Protein AF-L8HTV4-F1 (afdb_monomer)

Foldseek 3Di:
DDDQVRFDADDDPPDDCVNLVVSVWAADPPDPPGHRRGHDDPPPQVPDLPDDQVRDDAPDDPPDDQVNLVVSVWHADPPDPPGHRRD

Secondary structure (DSSP, 8-state):
---GGGPPB-S-TT--HHHHHHTT-EE--SSSSS-SEEPPP----TT-----GGGPPP-S-TT--HHHHHHTT--B--SSSSS-SB-

Nearest PDB structures (foldseek):
  2psp-assembly1_A  TM=5.584E-01  e=6.638E-09  unclassified
  1pos-assembly1_A  TM=5.528E-01  e=1.096E-07  Sus scrofa
  1psp-assembly2_B  TM=5.602E-01  e=1.440E-07  Sus scrofa
  6v1c-assembly1_A  TM=9.382E-01  e=3.749E-04  Homo sapiens
  1pcp-assembly1_A  TM=5.026E-01  e=1.507E-05  Sus scrofa

InterPro domains:
  IPR000519 P-type trefoil domain [PF00088] (2-39)
  IPR000519 P-type trefoil domain [PF00088] (49-87)
  IPR000519 P-type trefoil domain [PS51448] (1-41)
  IPR000519 P-type trefoil domain [PS51448] (47-87)
  IPR000519 P-type trefoil domain [SM00018] (1-44)
  IPR000519 P-type trefoil domain [SM00018] (47-87)
  IPR000519 P-type trefoil domain [cd00111] (1-39)
  IPR000519 P-type trefoil domain [cd00111] (47-87)
  IPR017994 P-type trefoil, chordata [PR00680] (4-16)
  IPR017994 P-type trefoil, chordata [PR00680] (65-77)
  IPR017994 P-type trefoil, chordata [PR00680] (77-87)
  IPR017994 P-type trefoil, chordata [PTHR13826] (46-87)
  IPR044913 P-type trefoil domain superfamily [G3DSA:4.10.110.10] (1-44)
  IPR044913 P-type trefoil domain superfamily [G3DSA:4.10.110.10] (45-87)
  IPR044913 P-type trefoil domain superfamily [SSF57492] (2-43)
  IPR044913 P-type trefoil domain superfamily [SSF57492] (43-87)

Structure (mmCIF, N/CA/C/O backbone):
data_AF-L8HTV4-F1
#
_entry.id   AF-L8HTV4-F1
#
loop_
_atom_site.group_PDB
_atom_site.id
_atom_site.type_symbol
_atom_site.label_atom_id
_atom_site.label_alt_id
_atom_site.label_comp_id
_atom_site.label_asym_id
_atom_site.label_entity_id
_atom_site.label_seq_id
_atom_site.pdbx_PDB_ins_code
_atom_site.Cartn_x
_atom_site.Cartn_y
_atom_site.Cartn_z
_atom_site.occupancy
_atom_site.B_iso_or_equiv
_atom_site.auth_seq_id
_atom_site.auth_comp_id
_atom_site.auth_asym_id
_atom_site.auth_atom_id
_atom_site.pdbx_PDB_model_num
ATOM 1 N N . 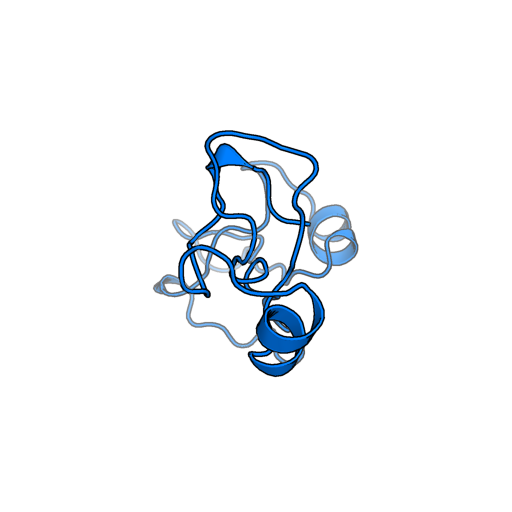GLN A 1 1 ? -0.973 4.611 2.475 1.00 63.78 1 GLN A N 1
ATOM 2 C CA . GLN A 1 1 ? -2.154 5.505 2.419 1.00 63.78 1 GLN A CA 1
ATOM 3 C C . GLN A 1 1 ? -2.895 5.168 1.136 1.00 63.78 1 GLN A C 1
ATOM 5 O O . GLN A 1 1 ? -2.260 5.184 0.096 1.00 63.78 1 GLN A O 1
ATOM 10 N N . VAL A 1 2 ? -4.180 4.803 1.199 1.00 82.62 2 VAL A N 1
ATOM 11 C CA . VAL A 1 2 ? -4.943 4.339 0.019 1.00 82.62 2 VAL A CA 1
ATOM 12 C C . VAL A 1 2 ? -5.467 5.546 -0.765 1.00 82.62 2 VAL A C 1
ATOM 14 O O . VAL A 1 2 ? -6.097 6.430 -0.174 1.00 82.62 2 VAL A O 1
ATOM 17 N N . GLU A 1 3 ? -5.252 5.579 -2.083 1.00 89.94 3 GLU A N 1
ATOM 18 C CA . GLU A 1 3 ? -5.846 6.601 -2.958 1.00 89.94 3 GLU A CA 1
ATOM 19 C C . GLU A 1 3 ? -7.382 6.627 -2.830 1.00 89.94 3 GLU A C 1
ATOM 21 O O . GLU A 1 3 ? -8.000 5.559 -2.834 1.00 89.94 3 GLU A O 1
ATOM 26 N N . PRO A 1 4 ? -8.035 7.808 -2.769 1.00 91.50 4 PRO A N 1
ATOM 27 C CA . PRO A 1 4 ? -9.476 7.921 -2.527 1.00 91.50 4 PRO A CA 1
ATOM 28 C C . PRO A 1 4 ? -10.366 7.054 -3.424 1.00 91.50 4 PRO A C 1
ATOM 30 O O . PRO A 1 4 ? -11.270 6.388 -2.926 1.00 91.50 4 PRO A O 1
ATOM 33 N N . HIS A 1 5 ? -10.075 7.000 -4.725 1.00 90.69 5 HIS A N 1
ATOM 34 C CA . HIS A 1 5 ? -10.851 6.218 -5.695 1.00 90.69 5 HIS A CA 1
ATOM 35 C C . HIS A 1 5 ? -10.633 4.702 -5.593 1.00 90.69 5 HIS A C 1
ATOM 37 O O . HIS A 1 5 ? -11.422 3.934 -6.134 1.00 90.69 5 HIS A O 1
ATOM 43 N N . ARG A 1 6 ? -9.581 4.260 -4.894 1.00 89.94 6 ARG A N 1
ATOM 44 C CA . ARG A 1 6 ? -9.257 2.841 -4.678 1.00 89.94 6 ARG A CA 1
ATOM 45 C C . ARG A 1 6 ? -9.714 2.337 -3.305 1.00 89.94 6 ARG A C 1
ATOM 47 O O . ARG A 1 6 ? -9.475 1.178 -2.970 1.00 89.94 6 ARG A O 1
ATOM 54 N N . ARG A 1 7 ? -10.357 3.190 -2.498 1.00 93.38 7 ARG A N 1
ATOM 55 C CA . ARG A 1 7 ? -10.832 2.844 -1.153 1.00 93.38 7 ARG A CA 1
ATOM 56 C C . ARG A 1 7 ? -11.937 1.800 -1.211 1.00 93.38 7 ARG A C 1
ATOM 58 O O . ARG A 1 7 ? -12.966 2.004 -1.846 1.00 93.38 7 ARG A O 1
ATOM 65 N N . GLN A 1 8 ? -11.750 0.721 -0.462 1.00 93.12 8 GLN A N 1
ATOM 66 C CA . GLN A 1 8 ? -12.789 -0.276 -0.222 1.00 93.12 8 GLN A CA 1
ATOM 67 C C . GLN A 1 8 ? -13.428 -0.011 1.136 1.00 93.12 8 GLN A C 1
ATOM 69 O O . GLN A 1 8 ? -12.716 0.089 2.134 1.00 9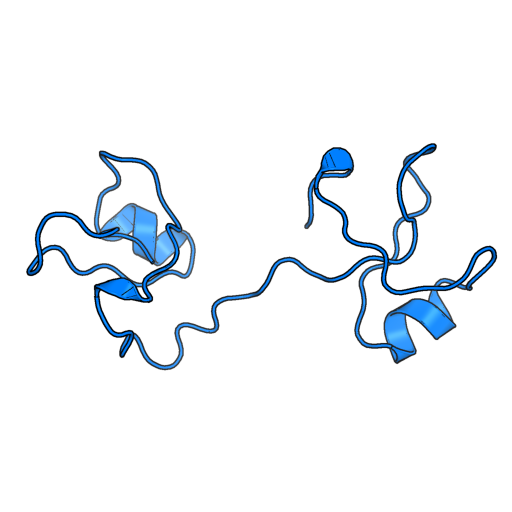3.12 8 GLN A O 1
ATOM 74 N N . ASN A 1 9 ? -14.754 0.127 1.168 1.00 95.50 9 ASN A N 1
ATOM 75 C CA . ASN A 1 9 ? -15.500 0.435 2.386 1.00 95.50 9 ASN A CA 1
ATOM 76 C C . ASN A 1 9 ? -15.300 -0.641 3.469 1.00 95.50 9 ASN A C 1
ATOM 78 O O . ASN A 1 9 ? -15.459 -1.823 3.192 1.00 95.50 9 ASN A O 1
ATOM 82 N N . CYS A 1 10 ? -15.025 -0.208 4.700 1.00 95.12 10 CYS A N 1
ATOM 83 C CA . CYS A 1 10 ? -14.852 -1.065 5.882 1.00 95.12 10 CYS A CA 1
ATOM 84 C C . CYS A 1 10 ? -15.831 -0.708 7.032 1.00 95.12 10 CYS A C 1
ATOM 86 O O . CYS A 1 10 ? -15.859 -1.336 8.093 1.00 95.12 10 CYS A O 1
ATOM 88 N N . GLY A 1 11 ? -16.674 0.312 6.845 1.00 95.00 11 GLY A N 1
ATOM 89 C CA . GLY A 1 11 ? -17.580 0.824 7.877 1.00 95.00 11 GLY A CA 1
ATOM 90 C C . GLY A 1 11 ? -19.046 0.865 7.454 1.00 95.00 11 GLY A C 1
ATOM 91 O O . GLY A 1 11 ? -19.399 0.531 6.326 1.00 95.00 11 GLY A O 1
ATOM 92 N N . HIS A 1 12 ? -19.906 1.298 8.375 1.00 95.12 12 HIS A N 1
ATOM 93 C CA . HIS A 1 12 ? -21.275 1.705 8.053 1.00 95.12 12 HIS A CA 1
ATOM 94 C C . HIS A 1 12 ? -21.341 3.234 7.865 1.00 95.12 12 HIS A C 1
ATOM 96 O O . HIS A 1 12 ? -20.446 3.949 8.330 1.00 95.12 12 HIS A O 1
ATOM 102 N N . PRO A 1 13 ? -22.387 3.770 7.212 1.00 92.81 13 PRO A N 1
ATOM 103 C CA . PRO A 1 13 ? -22.615 5.211 7.155 1.00 92.81 13 PRO A CA 1
ATOM 104 C C . PRO A 1 13 ? -22.659 5.830 8.559 1.00 92.81 13 PRO A C 1
ATOM 106 O O . PRO A 1 13 ? -23.244 5.254 9.475 1.00 92.81 13 PRO A O 1
ATOM 109 N N . GLY A 1 14 ? -22.018 6.988 8.735 1.00 92.75 14 GLY A N 1
ATOM 110 C CA . GLY A 1 14 ? -21.968 7.692 10.022 1.00 92.75 14 GLY A CA 1
ATOM 111 C C . GLY A 1 14 ? -21.006 7.108 11.066 1.00 92.75 14 GLY A C 1
ATOM 112 O O . GLY A 1 14 ? -20.996 7.600 12.189 1.00 92.75 14 GLY A O 1
ATOM 113 N N . ILE A 1 15 ? -20.199 6.097 10.719 1.00 96.38 15 ILE A N 1
ATOM 114 C CA . ILE A 1 15 ? -19.182 5.532 11.622 1.00 96.38 15 ILE A CA 1
ATOM 115 C C . ILE A 1 15 ? -18.197 6.603 12.114 1.00 96.38 15 ILE A C 1
ATOM 117 O O . ILE A 1 15 ? -17.733 7.450 11.344 1.00 96.38 15 ILE A O 1
ATOM 121 N N . THR A 1 16 ? -17.840 6.549 13.396 1.00 97.25 16 THR A N 1
ATOM 122 C CA . THR A 1 16 ? -16.835 7.446 13.973 1.00 97.25 16 THR A CA 1
ATOM 123 C C . THR A 1 16 ? -15.413 7.016 13.603 1.00 97.25 16 THR A C 1
ATOM 125 O O . THR A 1 16 ? -15.133 5.854 13.295 1.00 97.25 16 THR A O 1
ATOM 128 N N . ALA A 1 17 ? -14.461 7.950 13.695 1.00 96.38 17 ALA A N 1
ATOM 129 C CA . ALA A 1 17 ? -13.047 7.637 13.485 1.00 96.38 17 ALA A CA 1
ATOM 130 C C . ALA A 1 17 ? -12.525 6.573 14.464 1.00 96.38 17 ALA A C 1
ATOM 132 O O . ALA A 1 17 ? -11.656 5.783 14.098 1.00 96.38 17 ALA A O 1
ATOM 133 N N . LYS A 1 18 ? -13.054 6.545 15.695 1.00 97.44 18 LYS A N 1
ATOM 134 C CA . LYS A 1 18 ? -12.684 5.561 16.716 1.00 97.44 18 LYS A CA 1
ATOM 135 C C . LYS A 1 18 ? -13.194 4.168 16.342 1.00 97.44 18 LYS A C 1
ATOM 137 O O . LYS A 1 18 ? -12.383 3.267 16.191 1.00 97.44 18 LYS A O 1
ATOM 142 N N . GLU A 1 19 ? -14.491 4.024 16.073 1.00 97.44 19 GLU A N 1
ATOM 143 C CA . GLU A 1 19 ? -15.091 2.736 15.685 1.00 97.44 19 GLU A CA 1
ATOM 144 C C . GLU A 1 19 ? -14.456 2.155 14.413 1.00 97.44 19 GLU A C 1
ATOM 146 O O . GLU A 1 19 ? -14.260 0.947 14.305 1.00 97.44 19 GLU A O 1
ATOM 151 N N . CYS A 1 20 ? -14.098 3.007 13.446 1.00 96.81 20 CYS A N 1
ATOM 152 C CA . CYS A 1 20 ? -13.395 2.564 12.244 1.00 96.81 20 CYS A CA 1
ATOM 153 C C . CYS A 1 20 ? -11.991 2.010 12.546 1.00 96.81 20 CYS A C 1
ATOM 155 O O . CYS A 1 20 ? -11.598 0.978 12.002 1.00 96.81 20 CYS A O 1
ATOM 157 N N . LYS A 1 21 ? -11.234 2.683 13.423 1.00 94.56 21 LYS A N 1
ATOM 158 C CA . LYS A 1 21 ? -9.900 2.231 13.844 1.00 94.56 21 LYS A CA 1
ATOM 159 C C . LYS A 1 21 ? -9.969 0.961 14.689 1.00 94.56 21 LYS A C 1
ATOM 161 O O . LYS A 1 21 ? -9.129 0.086 14.507 1.00 94.56 21 LYS A O 1
ATOM 166 N N . ASP A 1 22 ? -10.988 0.832 15.537 1.00 96.88 22 ASP A N 1
ATOM 167 C CA . ASP A 1 22 ? -11.243 -0.370 16.343 1.00 96.88 22 ASP A CA 1
ATOM 168 C C . ASP A 1 22 ? -11.563 -1.592 15.456 1.00 96.88 22 ASP A C 1
ATOM 170 O O . ASP A 1 22 ? -11.281 -2.726 15.827 1.00 96.88 22 ASP A O 1
ATOM 174 N N . LYS A 1 23 ? -12.066 -1.366 14.232 1.00 93.50 23 LYS A N 1
ATOM 175 C CA . LYS A 1 23 ? -12.206 -2.384 13.173 1.00 93.50 23 LYS A CA 1
ATOM 176 C C . LYS A 1 23 ? -10.914 -2.677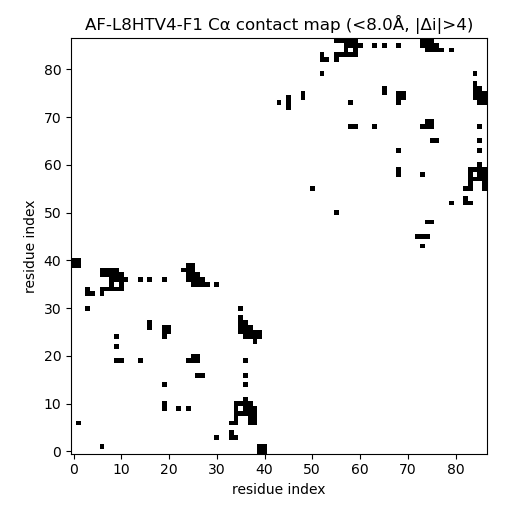 12.396 1.00 93.50 23 LYS A C 1
ATOM 178 O O . LYS A 1 23 ? -10.965 -3.349 11.369 1.00 93.50 23 LYS A O 1
ATOM 183 N N . HIS A 1 24 ? -9.769 -2.165 12.849 1.00 92.00 24 HIS A N 1
ATOM 184 C CA . HIS A 1 24 ? -8.473 -2.264 12.169 1.00 92.00 24 HIS A CA 1
ATOM 185 C C . HIS A 1 24 ? -8.464 -1.668 10.750 1.00 92.00 24 HIS A C 1
ATOM 187 O O . HIS A 1 24 ? -7.756 -2.141 9.861 1.00 92.00 24 HIS A O 1
ATOM 193 N N . CYS A 1 25 ? -9.241 -0.604 10.539 1.00 94.25 25 CYS A N 1
ATOM 194 C CA . CYS A 1 25 ? -9.334 0.098 9.264 1.00 94.25 25 CYS A CA 1
ATOM 195 C C . CYS A 1 25 ? -8.806 1.533 9.336 1.00 94.25 25 CYS A C 1
ATOM 197 O O . CYS A 1 25 ? -8.545 2.094 10.403 1.00 94.25 25 CYS A O 1
ATOM 199 N N . CYS A 1 26 ? -8.612 2.128 8.162 1.00 94.50 26 CYS A N 1
ATOM 200 C CA . CYS A 1 26 ? -8.208 3.516 8.017 1.00 94.50 26 CYS A CA 1
ATOM 201 C C . CYS A 1 26 ? -9.437 4.427 7.979 1.00 94.50 26 CYS A C 1
AT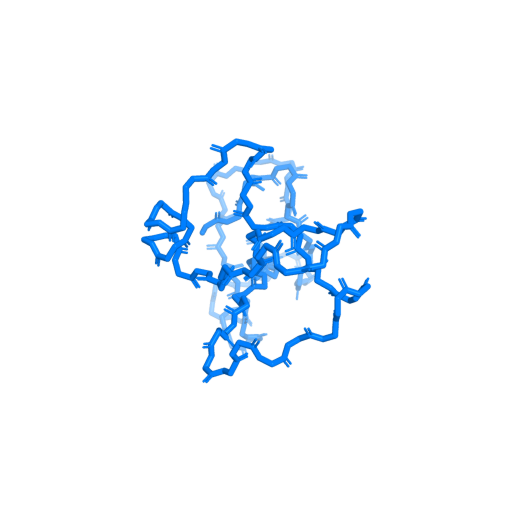OM 203 O O . CYS A 1 26 ? -10.450 4.090 7.367 1.00 94.50 26 CYS A O 1
ATOM 205 N N . PHE A 1 27 ? -9.319 5.606 8.591 1.00 95.69 27 PHE A N 1
ATOM 206 C CA . PHE A 1 27 ? -10.352 6.636 8.563 1.00 95.69 27 PHE A CA 1
ATOM 207 C C . PHE A 1 27 ? -9.810 7.931 7.957 1.00 95.69 27 PHE A C 1
ATOM 209 O O . PHE A 1 27 ? -8.792 8.442 8.422 1.00 95.69 27 PHE A O 1
ATOM 216 N N . ASP A 1 28 ? -10.506 8.473 6.960 1.00 95.31 28 ASP A N 1
ATOM 217 C CA . ASP A 1 28 ? -10.253 9.798 6.392 1.00 95.31 28 ASP A CA 1
ATOM 218 C C . ASP A 1 28 ? -11.540 10.392 5.797 1.00 95.31 28 ASP A C 1
ATOM 220 O O . ASP A 1 28 ? -12.051 9.912 4.782 1.00 95.31 28 ASP A O 1
ATOM 224 N N . ASN A 1 29 ? -12.031 11.464 6.421 1.00 95.25 29 ASN A N 1
ATOM 225 C CA . ASN A 1 29 ? -13.230 12.203 6.027 1.00 95.25 29 ASN A CA 1
ATOM 226 C C . ASN A 1 29 ? -12.941 13.497 5.245 1.00 95.25 29 ASN A C 1
ATOM 228 O O . ASN A 1 29 ? -13.862 14.275 4.991 1.00 95.25 29 ASN A O 1
ATOM 232 N N . THR A 1 30 ? -11.686 13.747 4.862 1.00 95.06 30 THR A N 1
ATOM 233 C CA . THR A 1 30 ? -11.300 14.963 4.126 1.00 95.06 30 THR A CA 1
ATOM 234 C C . THR A 1 30 ? -11.769 14.947 2.668 1.00 95.06 30 THR A C 1
ATOM 236 O O . THR A 1 30 ? -11.983 16.005 2.076 1.00 95.06 30 THR A O 1
ATOM 239 N N . VAL A 1 31 ? -11.996 13.757 2.097 1.00 94.25 31 VAL A N 1
ATOM 240 C CA . VAL A 1 31 ? -12.465 13.564 0.717 1.00 94.25 31 VAL A CA 1
ATOM 241 C C . VAL A 1 31 ? -13.937 13.146 0.710 1.00 94.25 31 VAL A C 1
ATOM 243 O O . VAL A 1 31 ? -14.342 12.200 1.387 1.00 94.25 31 VAL A O 1
ATOM 246 N N . ARG A 1 32 ? -14.764 13.855 -0.065 1.00 93.50 32 ARG A N 1
ATOM 247 C CA . ARG A 1 32 ? -16.197 13.550 -0.234 1.00 93.50 32 ARG A CA 1
ATOM 248 C C . ARG A 1 32 ? -16.416 12.553 -1.374 1.00 93.50 32 ARG A C 1
ATOM 250 O O . ARG A 1 32 ? -15.591 12.447 -2.272 1.00 93.50 32 ARG A O 1
ATOM 257 N N . GLY A 1 33 ? -17.550 11.850 -1.352 1.00 92.38 33 GLY A N 1
ATOM 258 C CA . GLY A 1 33 ? -17.93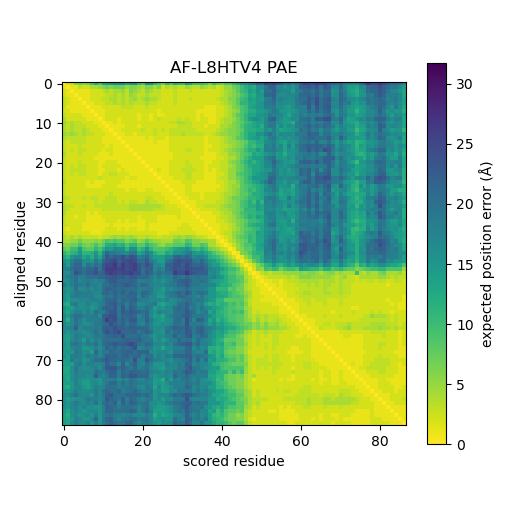6 10.91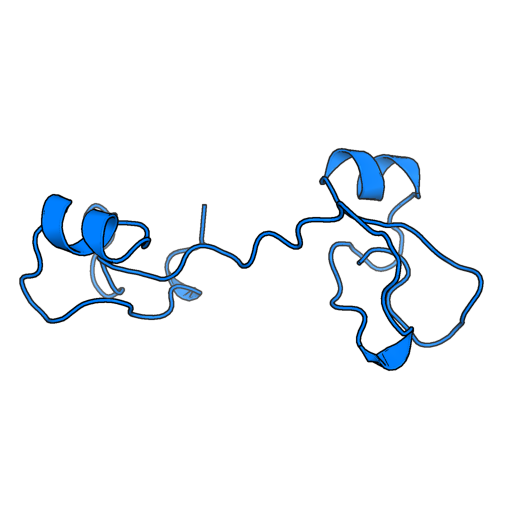5 -2.420 1.00 92.38 33 GLY A CA 1
ATOM 259 C C . GLY A 1 33 ? -17.166 9.589 -2.428 1.00 92.38 33 GLY A C 1
ATOM 260 O O . GLY A 1 33 ? -17.313 8.809 -3.362 1.00 92.38 33 GLY A O 1
ATOM 261 N N . VAL A 1 34 ? -16.366 9.320 -1.395 1.00 94.44 34 VAL A N 1
ATOM 262 C CA . VAL A 1 34 ? -15.615 8.071 -1.206 1.00 94.44 34 VAL A CA 1
ATOM 263 C C . VAL A 1 34 ? -15.848 7.531 0.209 1.00 94.44 34 VAL A C 1
ATOM 265 O O . VAL A 1 34 ? -16.226 8.305 1.094 1.00 94.44 34 VAL A O 1
ATOM 268 N N . PRO A 1 35 ? -15.610 6.234 0.469 1.00 95.94 35 PRO A N 1
ATOM 269 C CA . PRO A 1 35 ? -15.695 5.690 1.819 1.00 95.94 35 PRO A CA 1
ATOM 270 C C . PRO A 1 35 ? -14.728 6.397 2.777 1.00 95.94 35 PRO A C 1
ATOM 272 O O . PRO A 1 35 ? -13.528 6.498 2.508 1.00 95.94 35 PRO A O 1
ATOM 275 N N . TRP A 1 36 ? -15.250 6.871 3.909 1.00 95.88 36 TRP A N 1
ATOM 276 C CA . TRP A 1 36 ? -14.432 7.484 4.960 1.00 95.88 36 TRP A CA 1
ATOM 277 C C . TRP A 1 36 ? -13.746 6.451 5.837 1.00 95.88 36 TRP A C 1
ATOM 279 O O . TRP A 1 36 ? -12.608 6.665 6.227 1.00 95.88 36 TRP A O 1
ATOM 289 N N . CYS A 1 37 ? -14.411 5.326 6.102 1.00 97.12 37 CYS A N 1
ATOM 290 C CA . CYS A 1 37 ? -13.803 4.163 6.729 1.00 97.12 37 CYS A CA 1
ATOM 291 C C . CYS A 1 37 ? -13.488 3.119 5.661 1.00 97.12 37 CYS A C 1
ATOM 293 O O . CYS A 1 37 ? -14.400 2.615 4.999 1.00 97.12 37 CYS A O 1
ATOM 295 N N . PHE A 1 38 ? -12.213 2.798 5.479 1.00 95.69 38 PHE A N 1
ATOM 296 C CA . PHE A 1 38 ? -11.756 1.941 4.393 1.00 95.69 38 PHE A CA 1
ATOM 297 C C . PHE A 1 38 ? -10.639 1.001 4.829 1.00 95.69 38 PHE A C 1
ATOM 299 O O . PHE A 1 38 ? -9.888 1.288 5.761 1.00 95.69 38 PHE A O 1
ATOM 306 N N . HIS A 1 39 ? -10.528 -0.133 4.142 1.00 92.31 39 HIS A N 1
ATOM 307 C CA . HIS A 1 39 ? -9.421 -1.057 4.357 1.00 92.31 39 HIS A CA 1
ATOM 308 C C . HIS A 1 39 ? -8.091 -0.384 4.017 1.00 92.31 39 HIS A C 1
ATOM 310 O O . HIS A 1 39 ? -7.988 0.331 3.018 1.00 92.31 39 HIS A O 1
ATOM 316 N N . ALA A 1 40 ? -7.071 -0.629 4.841 1.00 84.88 40 ALA A N 1
ATOM 317 C CA . ALA A 1 40 ? -5.704 -0.273 4.490 1.00 84.88 40 ALA A CA 1
ATOM 318 C C . ALA A 1 40 ? -5.305 -0.967 3.177 1.00 84.88 40 ALA A C 1
ATOM 320 O O . ALA A 1 40 ? -5.855 -2.017 2.828 1.00 84.88 40 ALA A O 1
ATOM 321 N N . GLU A 1 41 ? -4.339 -0.400 2.446 1.00 76.25 41 GLU A N 1
ATOM 322 C CA . GLU A 1 41 ? -3.721 -1.178 1.373 1.00 76.25 41 GLU A CA 1
ATOM 323 C C . GLU A 1 41 ? -3.138 -2.442 2.008 1.00 76.25 41 GLU A C 1
ATOM 325 O O . GLU A 1 41 ? -2.546 -2.336 3.088 1.00 76.25 41 GLU A O 1
ATOM 330 N N . PRO A 1 42 ? -3.336 -3.622 1.393 1.00 63.97 42 PRO A N 1
ATOM 331 C CA . PRO A 1 42 ? -2.722 -4.836 1.889 1.00 63.97 42 PRO A CA 1
ATOM 332 C C . PRO A 1 42 ? -1.220 -4.588 1.940 1.00 63.97 42 PRO A C 1
ATOM 334 O O . PRO A 1 42 ? -0.565 -4.465 0.905 1.00 63.97 42 PRO A O 1
ATOM 337 N N . VAL A 1 43 ? -0.698 -4.464 3.158 1.00 57.19 43 VAL A N 1
ATOM 338 C CA . VAL A 1 43 ? 0.733 -4.509 3.394 1.00 57.19 43 VAL A CA 1
ATOM 339 C C . VAL A 1 43 ? 1.088 -5.948 3.086 1.00 57.19 43 VAL A C 1
ATOM 341 O O . VAL A 1 43 ? 0.722 -6.851 3.841 1.00 57.19 43 VAL A O 1
ATOM 344 N N . ILE A 1 44 ? 1.715 -6.185 1.937 1.00 55.72 44 ILE A N 1
ATOM 345 C CA . ILE A 1 44 ? 2.395 -7.452 1.722 1.00 55.72 44 ILE A CA 1
ATOM 346 C C . ILE A 1 44 ? 3.548 -7.419 2.716 1.00 55.72 44 ILE A C 1
ATOM 348 O O . ILE A 1 44 ? 4.581 -6.807 2.476 1.00 55.72 44 ILE A O 1
ATOM 352 N N . LEU A 1 45 ? 3.292 -7.961 3.908 1.00 51.41 45 LEU A N 1
ATOM 353 C CA . LEU A 1 45 ? 4.300 -8.210 4.921 1.00 51.41 45 LEU A CA 1
ATOM 354 C C . LEU A 1 45 ? 5.255 -9.222 4.300 1.00 51.41 45 LEU A C 1
ATOM 356 O O . LEU A 1 45 ? 5.042 -10.431 4.356 1.00 51.41 45 LEU A O 1
ATOM 360 N N . SER A 1 46 ? 6.299 -8.703 3.664 1.00 53.69 46 SER A N 1
ATOM 361 C CA . SER A 1 46 ? 7.401 -9.451 3.075 1.00 53.69 46 SER A CA 1
ATOM 362 C C . SER A 1 46 ? 8.282 -10.106 4.146 1.00 53.69 46 SER A C 1
ATOM 364 O O . SER A 1 46 ? 9.493 -10.211 3.962 1.00 53.69 46 SER A O 1
ATOM 366 N N . GLU A 1 47 ? 7.729 -10.506 5.297 1.00 57.06 47 GLU A N 1
ATOM 367 C CA . GLU A 1 47 ? 8.510 -11.210 6.319 1.00 57.06 47 GLU A CA 1
ATOM 368 C C . GLU A 1 47 ? 9.025 -12.543 5.771 1.00 57.06 47 GLU A C 1
ATOM 370 O O . GLU A 1 47 ? 10.090 -13.011 6.164 1.00 57.06 47 GLU A O 1
ATOM 375 N N . THR A 1 48 ? 8.336 -13.104 4.771 1.00 67.88 48 THR A N 1
ATOM 376 C CA . THR A 1 48 ? 8.871 -14.187 3.951 1.00 67.88 48 THR A CA 1
ATOM 377 C C . THR A 1 48 ? 8.666 -13.859 2.471 1.00 67.88 48 THR A C 1
ATOM 379 O O . THR A 1 48 ? 7.544 -13.795 1.982 1.00 67.88 48 THR A O 1
ATOM 382 N N . CYS A 1 49 ? 9.747 -13.681 1.706 1.00 81.62 49 CYS A N 1
ATOM 383 C CA . CYS A 1 49 ? 9.690 -13.566 0.236 1.00 81.62 49 CYS A CA 1
ATOM 384 C C . CYS A 1 49 ? 9.328 -14.893 -0.465 1.00 81.62 49 CYS A C 1
ATOM 386 O O . CYS A 1 49 ? 9.705 -15.139 -1.609 1.00 81.62 49 CYS A O 1
ATOM 388 N N . GLN A 1 50 ? 8.624 -15.773 0.242 1.00 83.62 50 GLN A N 1
ATOM 389 C CA . GLN A 1 50 ? 8.235 -17.111 -0.171 1.00 83.62 50 GLN A CA 1
ATOM 390 C C . GLN A 1 50 ? 6.807 -17.040 -0.720 1.00 83.62 50 GLN A C 1
ATOM 392 O O . GLN A 1 50 ? 5.848 -17.418 -0.056 1.00 83.62 50 GLN A O 1
ATOM 397 N N . VAL A 1 51 ? 6.669 -16.507 -1.935 1.00 84.69 51 VAL A N 1
ATOM 398 C CA . VAL A 1 51 ? 5.389 -16.441 -2.652 1.00 84.69 51 VAL A CA 1
ATOM 399 C C . VAL A 1 51 ? 5.511 -17.247 -3.939 1.00 84.69 51 VAL A C 1
ATOM 401 O O . VAL A 1 51 ? 6.458 -17.059 -4.713 1.00 84.69 51 VAL A O 1
ATOM 404 N N . GLU A 1 52 ? 4.551 -18.145 -4.160 1.00 88.81 52 GLU A N 1
ATOM 405 C CA . GLU A 1 52 ? 4.452 -18.929 -5.390 1.00 88.81 52 GLU A CA 1
ATOM 406 C C . GLU A 1 52 ? 4.383 -17.976 -6.606 1.00 88.81 52 GLU A C 1
ATOM 408 O O . GLU A 1 52 ? 3.639 -16.992 -6.556 1.00 88.81 52 GLU A O 1
ATOM 413 N N . PRO A 1 53 ? 5.177 -18.200 -7.674 1.00 90.19 53 PRO A N 1
ATOM 414 C CA . PRO A 1 53 ? 5.274 -17.297 -8.821 1.00 90.19 53 PRO A CA 1
ATOM 415 C C . PRO A 1 53 ? 3.950 -16.790 -9.402 1.00 90.19 53 PRO A C 1
ATOM 417 O O . PRO A 1 53 ? 3.844 -15.597 -9.689 1.00 90.19 53 PRO A O 1
ATOM 420 N N . HIS A 1 54 ? 2.939 -17.645 -9.557 1.00 88.44 54 HIS A N 1
ATOM 421 C CA . HIS A 1 54 ? 1.639 -17.261 -10.114 1.00 88.44 54 HIS A CA 1
ATOM 422 C C . HIS A 1 54 ? 0.734 -16.519 -9.121 1.00 88.44 54 HIS A C 1
ATOM 424 O O . HIS A 1 54 ? -0.186 -15.817 -9.541 1.00 88.44 54 HIS A O 1
ATOM 430 N N . GLN A 1 55 ? 1.007 -16.616 -7.821 1.00 87.62 55 GLN A N 1
ATOM 431 C CA . GLN A 1 55 ? 0.320 -15.860 -6.770 1.00 87.62 55 GLN A CA 1
ATOM 432 C C . GLN A 1 55 ? 0.970 -14.503 -6.463 1.00 87.62 55 GLN A C 1
ATOM 434 O O . GLN A 1 55 ? 0.431 -13.725 -5.670 1.00 87.62 55 GLN A O 1
ATOM 439 N N . ARG A 1 56 ? 2.108 -14.185 -7.093 1.00 90.12 56 ARG A N 1
ATOM 440 C CA . ARG A 1 56 ? 2.791 -12.897 -6.924 1.00 90.12 56 ARG A CA 1
ATOM 441 C C . ARG A 1 56 ? 1.899 -11.745 -7.358 1.00 90.12 56 ARG A C 1
ATOM 443 O O . ARG A 1 56 ? 1.437 -11.674 -8.497 1.00 90.12 56 ARG A O 1
ATOM 450 N N . ARG A 1 57 ? 1.709 -10.786 -6.456 1.00 89.00 57 ARG A N 1
ATOM 451 C CA . ARG A 1 57 ? 0.991 -9.547 -6.744 1.00 89.00 57 ARG A CA 1
ATOM 452 C C . ARG A 1 57 ? 1.993 -8.474 -7.132 1.00 89.00 57 ARG A C 1
ATOM 454 O O . ARG A 1 57 ? 2.938 -8.241 -6.406 1.00 89.00 57 ARG A O 1
ATOM 461 N N . ASN A 1 58 ? 1.788 -7.808 -8.263 1.00 92.06 58 ASN A N 1
ATOM 462 C CA . ASN A 1 58 ? 2.739 -6.806 -8.739 1.00 92.06 58 ASN A CA 1
ATOM 463 C C . ASN A 1 58 ? 2.867 -5.622 -7.754 1.00 92.06 58 ASN A C 1
ATOM 465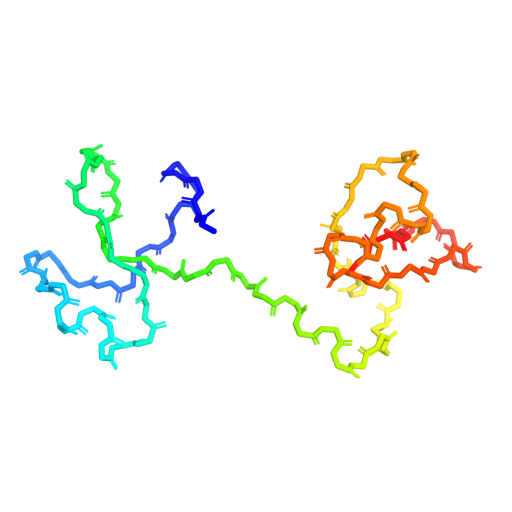 O O . ASN A 1 58 ? 1.878 -4.937 -7.486 1.00 92.06 58 ASN A O 1
ATOM 469 N N . CYS A 1 59 ? 4.085 -5.381 -7.260 1.00 90.12 59 CYS A N 1
ATOM 470 C CA . CYS A 1 59 ? 4.454 -4.269 -6.377 1.00 90.12 59 CYS A CA 1
ATOM 471 C C . CYS A 1 59 ? 5.309 -3.182 -7.086 1.00 90.12 59 CYS A C 1
ATOM 473 O O . CYS A 1 59 ? 5.668 -2.145 -6.513 1.00 90.12 59 CYS A O 1
ATOM 475 N N . GLY A 1 60 ? 5.627 -3.356 -8.370 1.00 90.62 60 GLY A N 1
ATOM 476 C CA . GLY A 1 60 ? 6.535 -2.490 -9.124 1.00 90.62 60 GLY A CA 1
ATOM 477 C C . GLY A 1 60 ? 6.024 -2.068 -10.502 1.00 90.62 60 GLY A C 1
ATOM 478 O O . GLY A 1 60 ? 4.856 -2.226 -10.846 1.00 90.62 60 GLY A O 1
ATOM 479 N N . HIS A 1 61 ? 6.929 -1.501 -11.299 1.00 91.50 61 HIS A N 1
ATOM 480 C CA . HIS A 1 61 ? 6.723 -1.239 -12.728 1.00 91.50 61 HIS A CA 1
ATOM 481 C C . HIS A 1 61 ? 7.568 -2.218 -13.570 1.00 91.50 61 HIS A C 1
ATOM 483 O O . HIS A 1 61 ? 8.500 -2.819 -13.033 1.00 91.50 61 HIS A O 1
ATOM 489 N N . PRO A 1 62 ? 7.293 -2.387 -14.881 1.00 85.19 62 PRO A N 1
ATOM 490 C CA . PRO A 1 62 ? 7.924 -3.419 -15.722 1.00 85.19 62 PRO A CA 1
ATOM 491 C C . PRO A 1 62 ? 9.460 -3.389 -15.806 1.00 85.19 62 PRO A C 1
ATOM 493 O O . PRO A 1 62 ? 10.065 -4.390 -16.172 1.00 85.19 62 PRO A O 1
ATOM 496 N N . SER A 1 63 ? 10.082 -2.263 -15.448 1.00 88.75 63 SER A N 1
ATOM 497 C CA . SER A 1 63 ? 11.536 -2.045 -15.509 1.00 88.75 63 SER A CA 1
ATOM 498 C C . SER A 1 63 ? 12.152 -1.726 -14.143 1.00 88.75 63 SER A C 1
ATOM 500 O O . SER A 1 63 ? 13.216 -1.117 -14.087 1.00 88.75 63 SER A O 1
ATOM 502 N N . ILE A 1 64 ? 11.465 -2.061 -13.045 1.00 94.69 64 ILE A N 1
ATOM 503 C CA . ILE A 1 64 ? 11.938 -1.757 -11.690 1.00 94.69 64 ILE A CA 1
ATOM 504 C C . ILE A 1 64 ? 13.212 -2.542 -11.372 1.00 94.69 64 ILE A C 1
ATOM 506 O O . ILE A 1 64 ? 13.310 -3.740 -11.656 1.00 94.69 64 ILE A O 1
ATOM 510 N N . THR A 1 65 ? 14.192 -1.887 -10.755 1.00 95.62 65 THR A N 1
ATOM 511 C CA . THR A 1 65 ? 15.389 -2.582 -10.280 1.00 95.62 65 THR A CA 1
ATOM 512 C C . THR A 1 65 ? 15.108 -3.355 -8.990 1.00 95.62 65 THR A C 1
ATOM 514 O O . THR A 1 65 ? 14.203 -3.034 -8.216 1.00 95.62 65 THR A O 1
ATOM 517 N N . ALA A 1 66 ? 15.937 -4.360 -8.698 1.00 93.62 66 ALA A N 1
ATOM 518 C CA . ALA A 1 66 ? 15.856 -5.092 -7.433 1.00 93.62 66 ALA A CA 1
ATOM 519 C C . ALA A 1 66 ? 16.013 -4.175 -6.207 1.00 93.62 66 ALA A C 1
ATOM 521 O O . ALA A 1 66 ? 15.412 -4.428 -5.165 1.00 93.62 66 ALA A O 1
ATOM 522 N N . LYS A 1 67 ? 16.811 -3.108 -6.336 1.00 95.00 67 LYS A N 1
ATOM 523 C CA . LYS A 1 67 ? 17.025 -2.119 -5.278 1.00 95.00 67 LYS A CA 1
ATOM 524 C C . LYS A 1 67 ? 15.761 -1.295 -5.033 1.00 95.00 67 LYS A C 1
ATOM 526 O O . LYS A 1 67 ? 15.278 -1.284 -3.908 1.00 95.00 67 LYS A O 1
ATOM 531 N N . GLU A 1 68 ? 15.195 -0.697 -6.079 1.00 94.19 68 GLU A N 1
ATOM 532 C CA . GLU A 1 68 ? 13.965 0.101 -5.967 1.00 94.19 68 GLU A CA 1
ATOM 533 C C . GLU A 1 68 ? 12.794 -0.736 -5.436 1.00 94.19 68 GLU A C 1
ATOM 535 O O . GLU A 1 68 ? 12.017 -0.266 -4.612 1.00 94.19 68 GLU A O 1
ATOM 540 N N . CYS A 1 69 ? 12.681 -2.002 -5.852 1.00 92.75 69 CYS A N 1
ATOM 541 C CA . CYS A 1 69 ? 11.647 -2.899 -5.338 1.00 92.75 69 CYS A CA 1
ATOM 542 C C . CYS A 1 69 ? 11.763 -3.123 -3.818 1.00 92.75 69 CYS A C 1
ATOM 544 O O . CYS A 1 69 ? 10.770 -3.029 -3.095 1.00 92.75 69 CYS A O 1
ATOM 546 N N . LYS A 1 70 ? 12.985 -3.361 -3.323 1.00 89.94 70 LYS A N 1
ATOM 547 C CA . LYS A 1 70 ? 13.253 -3.536 -1.888 1.00 89.94 70 LYS A CA 1
ATOM 548 C C . LYS A 1 70 ? 13.050 -2.247 -1.096 1.00 89.94 70 LYS A C 1
ATOM 550 O O . LYS A 1 70 ? 12.540 -2.302 0.016 1.00 89.94 70 LYS A O 1
ATOM 555 N N . GLU A 1 71 ? 13.394 -1.091 -1.662 1.00 90.44 71 GLU A N 1
ATOM 556 C CA . GLU A 1 71 ? 13.147 0.222 -1.043 1.00 90.44 71 GLU A CA 1
ATOM 557 C C . GLU A 1 71 ? 11.649 0.518 -0.882 1.00 90.44 71 GLU A C 1
ATOM 559 O O . GLU A 1 71 ? 11.252 1.195 0.064 1.00 90.44 71 GLU A O 1
ATOM 564 N N . LYS A 1 72 ? 10.801 -0.050 -1.749 1.00 86.00 72 LYS A N 1
ATOM 565 C CA . LYS A 1 72 ? 9.337 -0.014 -1.605 1.00 86.00 72 LYS A CA 1
ATOM 566 C C . LYS A 1 72 ? 8.793 -1.000 -0.561 1.00 86.00 72 LYS A C 1
ATOM 568 O O . LYS A 1 72 ? 7.586 -1.008 -0.333 1.00 86.00 72 LYS A O 1
ATOM 573 N N . GLY A 1 73 ? 9.652 -1.805 0.069 1.00 85.62 73 GLY A N 1
ATOM 574 C CA . GLY A 1 73 ? 9.265 -2.808 1.065 1.00 85.62 73 GLY A CA 1
ATOM 575 C C . GLY A 1 73 ? 8.731 -4.111 0.466 1.00 85.62 73 GLY A C 1
ATOM 576 O O . GLY A 1 73 ? 7.977 -4.809 1.133 1.00 85.62 73 GLY A O 1
ATOM 577 N N . CYS A 1 74 ? 9.093 -4.420 -0.783 1.00 90.94 74 CYS A N 1
ATOM 578 C CA . CYS A 1 74 ? 8.654 -5.617 -1.499 1.00 90.94 74 CYS A CA 1
ATOM 579 C C . CYS A 1 74 ? 9.806 -6.582 -1.799 1.00 90.94 74 CYS A C 1
ATOM 581 O O . CYS A 1 74 ? 10.991 -6.276 -1.625 1.00 90.94 74 CYS A O 1
ATOM 583 N N . CYS A 1 75 ? 9.448 -7.773 -2.264 1.00 91.25 75 CYS A N 1
ATOM 584 C CA . CYS A 1 75 ? 10.362 -8.828 -2.661 1.00 91.25 75 CYS A CA 1
ATOM 585 C C . CYS A 1 75 ? 10.690 -8.743 -4.149 1.00 91.25 75 CYS A C 1
ATOM 587 O O . CYS A 1 75 ? 9.863 -8.362 -4.974 1.00 91.25 75 CYS A O 1
ATOM 589 N N . PHE A 1 76 ? 11.913 -9.141 -4.500 1.00 93.31 76 PHE A N 1
ATOM 590 C CA . PHE A 1 76 ? 12.353 -9.200 -5.887 1.00 93.31 76 PHE A CA 1
ATOM 591 C C . PHE A 1 76 ? 12.847 -10.599 -6.246 1.00 93.31 76 PHE A C 1
ATOM 593 O O . PHE A 1 76 ? 13.759 -11.109 -5.596 1.00 93.31 76 PHE A O 1
ATOM 600 N N . ASP A 1 77 ? 12.291 -11.181 -7.307 1.00 92.62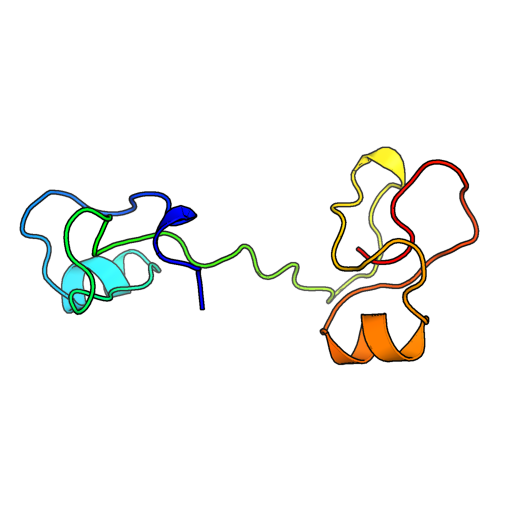 77 ASP A N 1
ATOM 601 C CA . ASP A 1 77 ? 12.766 -12.422 -7.915 1.00 92.62 77 ASP A CA 1
ATOM 602 C C . ASP A 1 77 ? 12.470 -12.449 -9.423 1.00 92.62 77 ASP A C 1
ATOM 604 O O . ASP A 1 77 ? 11.315 -12.483 -9.849 1.00 92.62 77 ASP A O 1
ATOM 608 N N . ASN A 1 78 ? 13.535 -12.478 -10.224 1.00 93.94 78 ASN A N 1
ATOM 609 C CA . ASN A 1 78 ? 13.496 -12.527 -11.685 1.00 93.94 78 ASN A CA 1
ATOM 610 C C . ASN A 1 78 ? 13.839 -13.908 -12.272 1.00 93.94 78 ASN A C 1
ATOM 612 O O . ASN A 1 78 ? 14.051 -14.025 -13.480 1.00 93.94 78 ASN A O 1
ATOM 616 N N . THR A 1 79 ? 13.907 -14.954 -11.443 1.00 93.38 79 THR A N 1
ATOM 617 C CA . THR A 1 79 ? 14.236 -16.320 -11.887 1.00 93.38 79 THR A CA 1
ATOM 618 C C . THR A 1 79 ? 13.114 -16.960 -12.712 1.00 93.38 79 THR A C 1
ATOM 620 O O . THR A 1 79 ? 13.386 -17.795 -13.576 1.00 93.38 79 THR A O 1
ATOM 623 N N . VAL A 1 80 ? 11.862 -16.530 -12.507 1.00 93.00 80 VAL A N 1
ATOM 624 C CA . VAL A 1 80 ? 10.674 -17.014 -13.227 1.00 93.00 80 VAL A CA 1
ATOM 625 C C . VAL A 1 80 ? 10.167 -15.947 -14.201 1.00 93.00 80 VAL A C 1
ATOM 627 O O . VAL A 1 80 ? 10.040 -14.770 -13.864 1.00 93.00 80 VAL A O 1
ATOM 630 N N . ARG A 1 81 ? 9.877 -16.349 -15.444 1.00 93.00 81 ARG A N 1
ATOM 631 C CA . ARG A 1 81 ? 9.361 -15.459 -16.500 1.00 93.00 81 ARG A CA 1
ATOM 632 C C . ARG A 1 81 ? 7.833 -15.455 -16.519 1.00 93.00 81 ARG A C 1
ATOM 634 O O . ARG A 1 81 ? 7.206 -16.426 -16.118 1.00 93.00 81 ARG A O 1
ATOM 641 N N . GLY A 1 82 ? 7.242 -14.380 -17.042 1.00 91.69 82 GLY A N 1
ATOM 642 C CA . GLY A 1 82 ? 5.785 -14.265 -17.205 1.00 91.69 82 GLY A CA 1
ATOM 643 C C . GLY A 1 82 ? 5.017 -13.957 -15.915 1.00 91.69 82 GLY A C 1
ATOM 644 O O . GLY A 1 82 ? 3.792 -13.977 -15.920 1.00 91.69 82 GLY A O 1
ATOM 645 N N . VAL A 1 83 ? 5.729 -13.650 -14.830 1.00 93.25 83 VAL A N 1
ATOM 646 C CA . VAL A 1 83 ? 5.176 -13.283 -13.520 1.00 93.25 83 VAL A CA 1
ATOM 647 C C . VAL A 1 83 ? 5.801 -11.969 -13.039 1.00 93.25 83 VAL A C 1
ATOM 649 O O . VAL A 1 83 ? 6.873 -11.597 -13.527 1.00 93.25 83 VAL A O 1
ATOM 652 N N . PRO A 1 84 ? 5.177 -11.244 -12.095 1.00 93.81 84 PRO A N 1
ATOM 653 C CA . PRO A 1 84 ? 5.780 -10.052 -11.511 1.00 93.81 84 PRO A CA 1
ATOM 654 C C . PRO A 1 84 ? 7.105 -10.372 -10.813 1.00 93.81 84 PRO A C 1
ATOM 656 O O . PRO A 1 84 ? 7.170 -11.244 -9.946 1.00 93.81 84 PRO A O 1
ATOM 659 N N . TRP A 1 85 ? 8.161 -9.644 -11.178 1.00 94.00 85 TRP A N 1
ATOM 660 C CA . TRP A 1 85 ? 9.465 -9.778 -10.523 1.00 94.00 85 TRP A CA 1
ATOM 661 C C . TRP A 1 85 ? 9.551 -9.007 -9.218 1.00 94.00 85 TRP A C 1
ATOM 663 O O . TRP A 1 85 ? 10.243 -9.452 -8.316 1.00 94.00 85 TRP A O 1
ATOM 673 N N . CYS A 1 86 ? 8.837 -7.887 -9.113 1.00 94.06 86 CYS A N 1
ATOM 674 C CA . CYS A 1 86 ? 8.659 -7.159 -7.865 1.00 94.06 86 CYS A CA 1
ATOM 675 C C . CYS A 1 86 ? 7.270 -7.459 -7.305 1.00 94.06 86 CYS A C 1
ATOM 677 O O . CYS A 1 86 ? 6.274 -7.127 -7.962 1.00 94.06 86 CYS A O 1
ATOM 679 N N . PHE A 1 87 ? 7.211 -8.088 -6.134 1.00 90.94 87 PHE A N 1
ATOM 680 C CA . PHE A 1 87 ? 5.978 -8.566 -5.512 1.00 90.94 87 PHE A CA 1
ATOM 681 C C . PHE A 1 87 ? 5.934 -8.337 -4.007 1.00 90.94 87 PHE A C 1
ATOM 683 O O . PHE A 1 87 ? 7.007 -8.379 -3.370 1.00 90.94 87 PHE A O 1
#

Sequence (87 aa):
QVEPHRRQNCGHPGITAKECKDKHCCFDNTVRGVPWCFHAEPVILSETCQVEPHQRRNCGHPSITAKECKEKGCCFDNTVRGVPWCF

Radius of gyration: 16.36 Å; Cα contacts (8 Å, |Δi|>4): 116; chains: 1; bounding box: 40×34×34 Å

Mean predicted aligned error: 10.09 Å

pLDDT: mean 89.07, std 10.47, range [51.41, 97.44]

Solvent-accessible surface area (backbone atoms only — not comparable to full-atom values): 5467 Å² total; per-residue (Å²): 136,66,56,66,92,74,45,45,71,67,60,61,93,90,62,49,68,63,62,25,42,77,68,75,29,40,63,52,77,89,55,81,99,45,59,35,27,13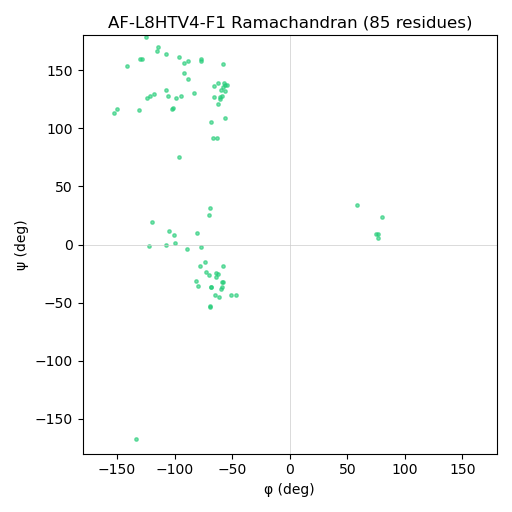,52,60,66,82,74,69,74,54,86,57,79,81,64,59,64,90,74,40,54,71,70,62,59,102,82,61,48,65,63,60,27,43,75,73,56,35,33,65,51,76,90,56,82,98,45,52,37,26,49

Organism: NCBI:txid72004